Protein AF-H1KX87-F1 (afdb_monomer)

Structure (mmCIF, N/CA/C/O backbone):
data_AF-H1KX87-F1
#
_entry.id   AF-H1KX87-F1
#
loop_
_atom_site.group_PDB
_atom_site.id
_atom_site.type_symbol
_atom_site.label_atom_id
_atom_site.label_alt_id
_atom_site.label_comp_id
_atom_site.label_asym_id
_atom_site.label_entity_id
_atom_site.label_seq_id
_atom_site.pdbx_PDB_ins_code
_atom_site.Cartn_x
_atom_site.Cartn_y
_atom_site.Cartn_z
_atom_site.occupancy
_atom_site.B_iso_or_equiv
_atom_site.auth_seq_id
_atom_site.auth_comp_id
_atom_site.auth_asym_id
_atom_site.auth_atom_id
_atom_site.pdbx_PDB_model_num
ATOM 1 N N . MET A 1 1 ? -16.441 4.000 39.641 1.00 62.81 1 MET A N 1
ATOM 2 C CA . MET A 1 1 ? -17.811 3.453 39.520 1.00 62.81 1 MET A CA 1
ATOM 3 C C . MET A 1 1 ? -18.465 3.199 40.871 1.00 62.81 1 MET A C 1
ATOM 5 O O . MET A 1 1 ? -19.499 3.803 41.104 1.00 62.81 1 MET A O 1
ATOM 9 N N . ALA A 1 2 ? -17.875 2.408 41.778 1.00 72.75 2 ALA A N 1
ATOM 10 C CA . ALA A 1 2 ? -18.502 2.035 43.061 1.00 72.75 2 ALA A CA 1
ATOM 11 C C . ALA A 1 2 ? -19.057 3.218 43.890 1.00 72.75 2 ALA A C 1
ATOM 13 O O . ALA A 1 2 ? -20.154 3.133 44.425 1.00 72.75 2 ALA A O 1
ATOM 14 N N . ILE A 1 3 ? -18.354 4.357 43.917 1.00 86.50 3 ILE A N 1
ATOM 15 C CA . ILE A 1 3 ? -18.796 5.570 44.633 1.00 86.50 3 ILE A CA 1
ATOM 16 C C . ILE A 1 3 ? -20.069 6.184 44.017 1.00 86.50 3 ILE A C 1
ATOM 18 O O . ILE A 1 3 ? -20.899 6.731 44.736 1.00 86.50 3 ILE A O 1
ATOM 22 N N . ALA A 1 4 ? -20.235 6.115 42.693 1.00 87.56 4 ALA A N 1
ATOM 23 C CA . ALA A 1 4 ? -21.409 6.660 42.008 1.00 87.56 4 ALA A CA 1
ATOM 24 C C . ALA A 1 4 ? -22.639 5.764 42.210 1.00 87.56 4 ALA A C 1
ATOM 26 O O . ALA A 1 4 ? -23.716 6.272 42.502 1.00 87.56 4 ALA A O 1
ATOM 27 N N . TYR A 1 5 ? -22.450 4.445 42.130 1.00 89.88 5 TYR A N 1
ATOM 28 C CA . TYR A 1 5 ? -23.489 3.455 42.417 1.00 89.88 5 TYR A CA 1
ATOM 29 C C . TYR A 1 5 ? -23.966 3.526 43.877 1.00 89.88 5 TYR A C 1
ATOM 31 O O . TYR A 1 5 ? -25.167 3.579 44.124 1.00 89.88 5 TYR A O 1
ATOM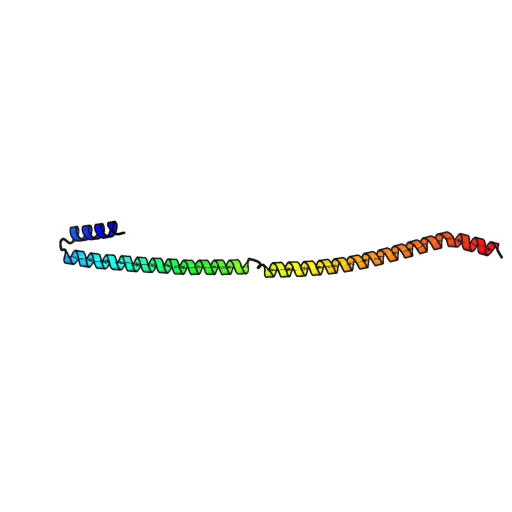 39 N N . ALA A 1 6 ? -23.048 3.659 44.841 1.00 91.69 6 ALA A N 1
ATOM 40 C CA . ALA A 1 6 ? -23.407 3.850 46.249 1.00 91.69 6 ALA A CA 1
ATOM 41 C C . ALA A 1 6 ? -24.226 5.136 46.474 1.00 91.69 6 ALA A C 1
ATOM 43 O O . ALA A 1 6 ? -25.282 5.098 47.101 1.00 91.69 6 ALA A O 1
ATOM 44 N N . LYS A 1 7 ? -23.800 6.265 45.887 1.00 94.06 7 LYS A N 1
ATOM 45 C CA . LYS A 1 7 ? -24.555 7.531 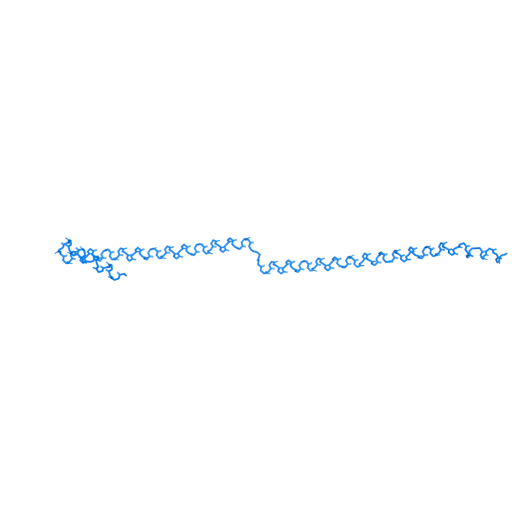45.949 1.00 94.06 7 LYS A CA 1
ATOM 46 C C . LYS A 1 7 ? -25.933 7.436 45.292 1.00 94.06 7 LYS A C 1
ATOM 48 O O . LYS A 1 7 ? -26.871 8.077 45.759 1.00 94.06 7 LYS A O 1
ATOM 53 N N . LEU A 1 8 ? -26.053 6.677 44.203 1.00 92.44 8 LEU A N 1
ATOM 54 C CA . LEU A 1 8 ? -27.324 6.440 43.523 1.00 92.44 8 LEU A CA 1
ATOM 55 C C . LEU A 1 8 ? -28.291 5.678 44.438 1.00 92.44 8 LEU A C 1
ATOM 57 O O . LEU A 1 8 ? -29.418 6.130 44.620 1.00 92.44 8 LEU A O 1
ATOM 61 N N . TYR A 1 9 ? -27.833 4.587 45.057 1.00 92.88 9 TYR A N 1
ATOM 62 C CA . TYR A 1 9 ? -28.634 3.826 46.017 1.00 92.88 9 TYR A CA 1
ATOM 63 C C . TYR A 1 9 ? -29.082 4.692 47.203 1.00 92.88 9 TYR A C 1
ATOM 65 O O . TYR A 1 9 ? -30.272 4.756 47.505 1.00 92.88 9 TYR A O 1
ATOM 73 N N . GLU A 1 10 ? -28.161 5.444 47.817 1.00 93.62 10 GLU A N 1
ATOM 74 C CA . GLU A 1 10 ? -28.476 6.356 48.927 1.00 93.62 10 GLU A CA 1
ATOM 75 C C . GLU A 1 10 ? -29.537 7.404 48.549 1.00 93.62 10 GLU A C 1
ATOM 77 O O . GLU A 1 10 ? -30.435 7.712 49.339 1.00 93.62 10 GLU A O 1
ATOM 82 N N . LEU A 1 11 ? -29.457 7.961 47.335 1.00 95.25 11 LEU A N 1
ATOM 83 C CA . LEU A 1 11 ? -30.430 8.929 46.831 1.00 95.25 11 LEU A CA 1
ATOM 84 C C . LEU A 1 11 ? -31.811 8.307 46.609 1.00 95.25 11 LEU A C 1
ATOM 86 O O . LEU A 1 11 ? -32.812 8.939 46.959 1.00 95.25 11 LEU A O 1
ATOM 90 N N . ILE A 1 12 ? -31.866 7.096 46.049 1.00 94.00 12 ILE A N 1
ATOM 91 C CA . ILE A 1 12 ? -33.115 6.354 45.844 1.00 94.00 12 ILE A CA 1
ATOM 92 C C . ILE A 1 12 ? -33.752 6.054 47.205 1.00 94.00 12 ILE A C 1
ATOM 94 O O . ILE A 1 12 ? -34.895 6.447 47.438 1.00 94.00 12 ILE A O 1
ATOM 98 N N . LEU A 1 13 ? -32.992 5.477 48.140 1.00 94.44 13 LEU A N 1
ATOM 99 C CA . LEU A 1 13 ? -33.467 5.136 49.482 1.00 94.44 13 LEU A CA 1
ATOM 100 C C . LEU A 1 13 ? -34.009 6.362 50.229 1.00 94.44 13 LEU A C 1
ATOM 102 O O . LEU A 1 13 ? -35.089 6.318 50.819 1.00 94.44 13 LEU A O 1
ATOM 106 N N . LYS A 1 14 ? -33.319 7.507 50.140 1.00 95.75 14 LYS A N 1
ATOM 107 C CA . LYS A 1 14 ? -33.765 8.769 50.755 1.00 95.75 14 LYS A CA 1
ATOM 108 C C . LYS A 1 14 ? -35.100 9.281 50.195 1.00 95.75 14 LYS A C 1
ATOM 110 O O . LYS A 1 14 ? -35.817 10.002 50.896 1.00 95.75 14 LYS A O 1
ATOM 115 N N . LYS A 1 15 ? -35.417 8.982 48.932 1.00 93.62 15 LYS A N 1
ATOM 116 C CA . LYS A 1 15 ? -36.633 9.452 48.249 1.00 93.62 15 LYS A CA 1
ATOM 117 C C . LYS A 1 15 ? -37.807 8.496 48.414 1.00 93.62 15 LYS A C 1
ATOM 119 O O . LYS A 1 15 ? -38.898 8.966 48.721 1.00 93.62 15 LYS A O 1
ATOM 124 N N . VAL A 1 16 ? -37.560 7.203 48.233 1.00 93.56 16 VAL A N 1
ATOM 125 C CA . VAL A 1 16 ? -38.568 6.137 48.289 1.00 93.56 16 VAL A CA 1
ATOM 126 C C . VAL A 1 16 ? -38.947 5.826 49.738 1.00 93.56 16 VAL A C 1
ATOM 128 O O . VAL A 1 16 ? -40.115 5.609 50.029 1.00 93.56 16 VAL A O 1
ATOM 131 N N . LYS A 1 17 ? -37.987 5.917 50.674 1.00 91.69 17 LYS A N 1
ATOM 132 C CA . LYS A 1 17 ? -38.157 5.646 52.118 1.00 91.69 17 LYS A CA 1
ATOM 133 C C . LYS A 1 17 ? -38.628 4.223 52.460 1.00 91.69 17 LYS A C 1
ATOM 135 O O . LYS A 1 17 ? -38.854 3.945 53.634 1.00 91.69 17 LYS A O 1
ATOM 140 N N . ASP A 1 18 ? -38.726 3.349 51.465 1.00 94.12 18 ASP A N 1
ATOM 141 C CA . ASP A 1 18 ? -38.883 1.905 51.586 1.00 94.12 18 ASP A CA 1
ATOM 142 C C . ASP A 1 18 ? -37.623 1.233 51.030 1.00 94.12 18 ASP A C 1
ATOM 144 O O . ASP A 1 18 ? -37.148 1.571 49.945 1.00 94.12 18 ASP A O 1
ATOM 148 N N . GLU A 1 19 ? -37.045 0.323 51.809 1.00 92.44 19 GLU A N 1
ATOM 149 C CA . GLU A 1 19 ? -35.764 -0.306 51.488 1.00 92.44 19 GLU A CA 1
ATOM 150 C C . GLU A 1 19 ? -35.886 -1.338 50.359 1.00 92.44 19 GLU A C 1
ATOM 152 O O . GLU A 1 19 ? -35.011 -1.403 49.497 1.00 92.44 19 GLU A O 1
ATOM 157 N N . LYS A 1 20 ? -36.997 -2.087 50.301 1.00 93.69 20 LYS A N 1
ATOM 158 C CA . LYS A 1 20 ? -37.224 -3.082 49.243 1.00 93.69 20 LYS A CA 1
ATOM 159 C C . LYS A 1 20 ? -37.438 -2.407 47.899 1.00 93.69 20 LYS A C 1
ATOM 161 O O . LYS A 1 20 ? -36.804 -2.781 46.917 1.00 93.69 20 LYS A O 1
ATOM 166 N N . GLU A 1 21 ? -38.308 -1.405 47.868 1.00 92.69 21 GLU A N 1
ATOM 167 C CA . GLU A 1 21 ? -38.647 -0.682 46.645 1.00 92.69 21 GLU A CA 1
ATOM 168 C C . GLU A 1 21 ? -37.437 0.130 46.135 1.00 92.69 21 GLU A C 1
ATOM 170 O O . GLU A 1 21 ? -37.195 0.220 44.930 1.00 92.69 21 GLU A O 1
ATOM 175 N N . ALA A 1 22 ? -36.593 0.639 47.044 1.00 93.62 22 ALA A N 1
ATOM 176 C CA . ALA A 1 22 ? -35.324 1.272 46.688 1.00 93.62 22 ALA A CA 1
ATOM 177 C C . ALA A 1 22 ? -34.301 0.295 46.087 1.00 93.62 22 ALA A C 1
ATOM 179 O O . ALA A 1 22 ? -33.628 0.643 45.114 1.00 93.62 22 ALA A O 1
ATOM 180 N N . GLU A 1 23 ? -34.174 -0.913 46.641 1.00 93.81 23 GLU A N 1
ATOM 181 C CA . GLU A 1 23 ? -33.267 -1.934 46.112 1.00 93.81 23 GLU A CA 1
ATOM 182 C C . GLU A 1 23 ? -33.706 -2.426 44.727 1.00 93.81 23 GLU A C 1
ATOM 184 O O . GLU A 1 23 ? -32.872 -2.610 43.839 1.00 93.81 23 GLU A O 1
ATOM 189 N N . GLU A 1 24 ? -35.012 -2.586 44.517 1.00 95.00 24 GLU A N 1
ATOM 190 C CA . GLU A 1 24 ? -35.577 -3.012 43.237 1.00 95.00 24 GLU A CA 1
ATOM 191 C C . GLU A 1 24 ? -35.331 -1.962 42.142 1.00 95.00 24 GLU A C 1
ATOM 193 O O . GLU A 1 24 ? -34.791 -2.277 41.079 1.00 95.00 24 GLU A O 1
ATOM 198 N N . LEU A 1 25 ? -35.605 -0.685 42.438 1.00 93.38 25 LEU A N 1
ATOM 199 C CA . LEU A 1 25 ? -35.301 0.429 41.535 1.00 93.38 25 LEU A CA 1
ATOM 200 C C . LEU A 1 25 ? -33.803 0.556 41.251 1.00 93.38 25 LEU A C 1
ATOM 202 O O . LEU A 1 25 ? -33.406 0.793 40.109 1.00 93.38 25 LEU A O 1
ATOM 206 N N . TYR A 1 26 ? -32.961 0.389 42.270 1.00 94.69 26 TYR A N 1
ATOM 207 C CA . TYR A 1 26 ? -31.515 0.429 42.097 1.00 94.69 26 TYR A CA 1
ATOM 208 C C . TYR A 1 26 ? -31.023 -0.687 41.169 1.00 94.69 26 TYR A C 1
ATOM 210 O O . TYR A 1 26 ? -30.244 -0.399 40.262 1.00 94.69 26 TYR A O 1
ATOM 218 N N . LYS A 1 27 ? -31.512 -1.924 41.335 1.00 94.94 27 LYS A N 1
ATOM 219 C CA . LYS A 1 27 ? -31.158 -3.053 40.460 1.00 94.94 27 LYS A CA 1
ATOM 220 C C . LYS A 1 27 ? -31.554 -2.800 39.012 1.00 94.94 27 LYS A C 1
ATOM 222 O O . LYS A 1 27 ? -30.727 -2.999 38.130 1.00 94.94 27 LYS A O 1
ATOM 227 N N . ILE A 1 28 ? -32.763 -2.287 38.773 1.00 95.38 28 ILE A N 1
ATOM 228 C CA . ILE A 1 28 ? -33.225 -1.936 37.420 1.00 95.38 28 ILE A CA 1
ATOM 229 C C . ILE A 1 28 ? -32.280 -0.913 36.777 1.00 95.38 28 ILE A C 1
ATOM 231 O O . ILE A 1 28 ? -31.878 -1.062 35.623 1.00 95.38 28 ILE A O 1
ATOM 235 N N . VAL A 1 29 ? -31.898 0.132 37.518 1.00 94.06 29 VAL A N 1
ATOM 236 C CA . VAL A 1 29 ? -30.988 1.159 36.996 1.00 94.06 29 VAL A CA 1
ATOM 237 C C . VAL A 1 29 ? -29.577 0.603 36.792 1.00 94.06 29 VAL A C 1
ATOM 239 O O . VAL A 1 29 ? -28.936 0.924 35.793 1.00 94.06 29 VAL A O 1
ATOM 242 N N . GLU A 1 30 ? -29.083 -0.239 37.699 1.00 92.81 30 GLU A N 1
ATOM 243 C CA . GLU A 1 30 ? -27.778 -0.885 37.570 1.00 92.81 30 GLU A CA 1
ATOM 244 C C . GLU A 1 30 ? -27.713 -1.791 36.333 1.00 92.81 30 GLU A C 1
ATOM 246 O O . GLU A 1 30 ? -26.753 -1.705 35.562 1.00 92.81 30 GLU A O 1
ATOM 251 N N . GLU A 1 31 ? -28.734 -2.619 36.110 1.00 94.19 31 GLU A N 1
ATOM 252 C CA . GLU A 1 31 ? -28.855 -3.459 34.916 1.00 94.19 31 GLU A CA 1
ATOM 253 C C . GLU A 1 31 ? -28.914 -2.607 33.647 1.00 94.19 31 GLU A C 1
ATOM 255 O O . GLU A 1 31 ? -28.139 -2.842 32.719 1.00 94.19 31 GLU A O 1
ATOM 260 N N . PHE A 1 32 ? -29.725 -1.545 33.635 1.00 94.56 32 PHE A N 1
ATOM 261 C CA . PHE A 1 32 ? -29.800 -0.621 32.504 1.00 94.56 32 PHE A CA 1
ATOM 262 C C . PHE A 1 32 ? -28.447 0.034 32.183 1.00 94.56 32 PHE A C 1
ATOM 264 O O . PHE A 1 32 ? -28.088 0.186 31.011 1.00 94.56 32 PHE A O 1
ATOM 271 N N . ILE A 1 33 ? -27.671 0.433 33.197 1.00 93.81 33 ILE A N 1
ATOM 272 C CA . ILE A 1 33 ? -26.338 1.011 32.981 1.00 93.81 33 ILE A CA 1
ATOM 273 C C . ILE A 1 33 ? -25.387 -0.049 32.415 1.00 93.81 33 ILE A C 1
ATOM 275 O O . ILE A 1 33 ? -24.701 0.233 31.432 1.00 93.81 33 ILE A O 1
ATOM 279 N N . LYS A 1 34 ? -25.377 -1.265 32.977 1.00 91.94 34 LYS A N 1
ATOM 280 C CA . LYS A 1 34 ? -24.536 -2.377 32.501 1.00 91.94 34 LYS A CA 1
ATOM 281 C C . LYS A 1 34 ? -24.842 -2.747 31.050 1.00 91.94 34 LYS A C 1
ATOM 283 O O . LYS A 1 34 ? -23.919 -2.883 30.248 1.00 91.94 34 LYS A O 1
ATOM 288 N N . GLU A 1 35 ? -26.118 -2.864 30.688 1.00 94.62 35 GLU A N 1
ATOM 289 C CA . GLU A 1 35 ? -26.532 -3.143 29.309 1.00 94.62 35 GLU A CA 1
ATOM 290 C C . GLU A 1 35 ? -26.092 -2.037 28.342 1.00 94.62 35 GLU A C 1
ATOM 292 O O . GLU A 1 35 ? -25.610 -2.314 27.239 1.00 94.62 35 GLU A O 1
ATOM 297 N N . ASN A 1 36 ? -26.218 -0.768 28.744 1.00 94.00 36 ASN A N 1
ATOM 298 C CA . ASN A 1 36 ? -25.765 0.347 27.916 1.00 94.00 36 ASN A CA 1
ATOM 299 C C . ASN A 1 36 ? -24.243 0.388 27.776 1.00 94.00 36 ASN A C 1
ATOM 301 O O . ASN A 1 36 ? -23.756 0.633 26.674 1.00 94.00 36 ASN A O 1
ATOM 305 N N . GLU A 1 37 ? 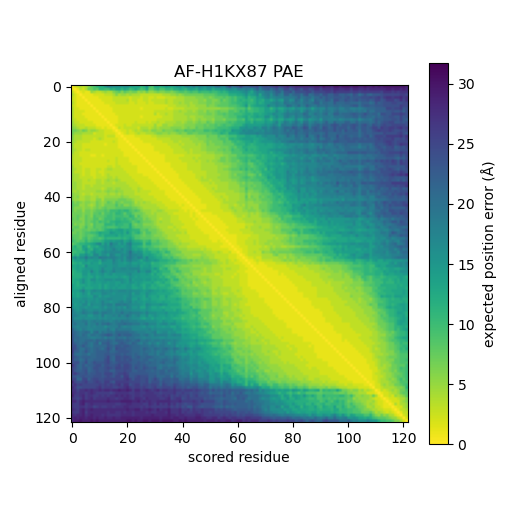-23.494 0.120 28.843 1.00 93.12 37 GLU A N 1
ATOM 306 C CA . GLU A 1 37 ? -22.032 0.055 28.805 1.00 93.12 37 GLU A CA 1
ATOM 307 C C . GLU A 1 37 ? -21.561 -1.028 27.824 1.00 93.12 37 GLU A C 1
ATOM 309 O O . GLU A 1 37 ? -20.753 -0.747 26.937 1.00 93.12 37 GLU A O 1
ATOM 314 N N . GLN A 1 38 ? -22.168 -2.218 27.876 1.00 93.69 38 GLN A N 1
ATOM 315 C CA . GLN A 1 38 ? -21.901 -3.298 26.921 1.00 93.69 38 GLN A CA 1
ATOM 316 C C . GLN A 1 38 ? -22.249 -2.904 25.480 1.00 93.69 38 GLN A C 1
ATOM 318 O O . GLN A 1 38 ? -21.457 -3.129 24.562 1.00 93.69 38 GLN A O 1
ATOM 323 N N . ARG A 1 39 ? -23.415 -2.282 25.256 1.00 93.94 39 ARG A N 1
ATOM 324 C CA . ARG A 1 39 ? -23.820 -1.797 23.924 1.00 93.94 39 ARG A CA 1
ATOM 325 C C . ARG A 1 39 ? -22.846 -0.763 23.372 1.00 93.94 39 ARG A C 1
ATOM 327 O O . ARG A 1 39 ? -22.529 -0.802 22.183 1.00 93.94 39 ARG A O 1
ATOM 334 N N . ILE A 1 40 ? -22.402 0.169 24.210 1.00 94.19 40 ILE A N 1
ATOM 335 C CA . ILE A 1 40 ? -21.448 1.214 23.837 1.00 94.19 40 ILE A CA 1
ATOM 336 C C . ILE A 1 40 ? -20.102 0.578 23.490 1.00 94.19 40 ILE A C 1
ATOM 338 O O . ILE A 1 40 ? -19.565 0.847 22.417 1.00 94.19 40 ILE A O 1
ATOM 342 N N . GLU A 1 41 ? -19.587 -0.316 24.334 1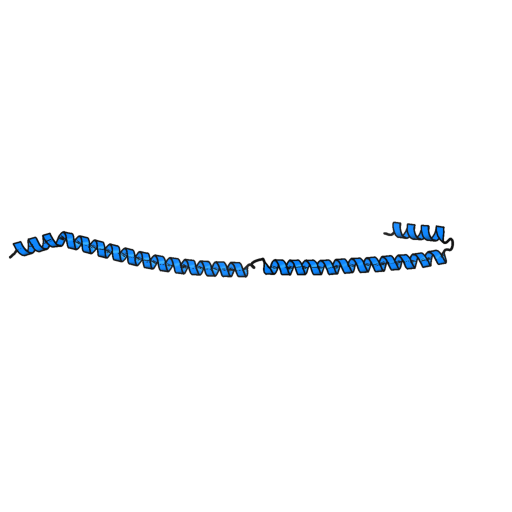.00 94.81 41 GLU A N 1
ATOM 343 C CA . GLU A 1 41 ? -18.317 -0.997 24.083 1.00 94.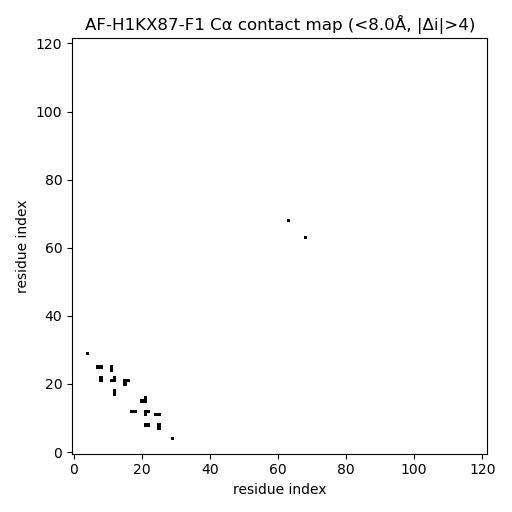81 41 GLU A CA 1
ATOM 344 C C . GLU A 1 41 ? -18.360 -1.816 22.784 1.00 94.81 41 GLU A C 1
ATOM 346 O O . GLU A 1 41 ? -17.421 -1.775 21.984 1.00 94.81 41 GLU A O 1
ATOM 351 N N . GLN A 1 42 ? -19.472 -2.508 22.524 1.00 94.19 42 GLN A N 1
ATOM 352 C CA . GLN A 1 42 ? -19.652 -3.267 21.291 1.00 94.19 42 GLN A CA 1
ATOM 353 C C . GLN A 1 42 ? -19.701 -2.358 20.056 1.00 94.19 42 GLN A C 1
ATOM 355 O O . GLN A 1 42 ? -19.074 -2.677 19.044 1.00 94.19 42 GLN A O 1
ATOM 360 N N . LYS A 1 43 ? -20.391 -1.211 20.130 1.00 93.75 43 LYS A N 1
ATOM 361 C CA . LYS A 1 43 ? -20.388 -0.209 19.051 1.00 93.75 43 LYS A CA 1
ATOM 362 C C . LYS A 1 43 ? -18.984 0.311 18.771 1.00 93.75 43 LYS A C 1
ATOM 364 O O . LYS A 1 43 ? -18.558 0.269 17.623 1.00 93.75 43 LYS A O 1
ATOM 369 N N . PHE A 1 44 ? -18.239 0.695 19.807 1.00 94.06 44 PHE A N 1
ATOM 370 C CA . PHE A 1 44 ? -16.857 1.152 19.655 1.00 94.06 44 PHE A CA 1
ATOM 371 C C . PHE A 1 44 ? -15.950 0.085 19.033 1.00 94.06 44 PHE A C 1
ATOM 373 O O . PHE A 1 44 ? -15.129 0.397 18.171 1.00 94.06 44 PHE A O 1
ATOM 380 N N . LYS A 1 45 ? -16.094 -1.186 19.433 1.00 94.31 45 LYS A N 1
ATOM 381 C CA . LYS A 1 45 ? -15.353 -2.299 18.817 1.00 94.31 45 LYS A CA 1
ATOM 382 C C . LYS A 1 45 ? -15.693 -2.442 17.335 1.00 94.31 45 LYS A C 1
ATOM 384 O O . LYS A 1 45 ? -14.779 -2.572 16.523 1.00 94.31 45 LYS A O 1
ATOM 389 N N . ASN A 1 46 ? -16.976 -2.384 16.986 1.00 92.06 46 ASN A N 1
ATOM 390 C CA . ASN A 1 46 ? -17.433 -2.509 15.604 1.00 92.06 46 ASN A CA 1
ATOM 391 C C . ASN A 1 46 ? -16.945 -1.336 14.740 1.00 92.06 46 ASN A C 1
ATOM 393 O O . ASN A 1 46 ? -16.346 -1.566 13.694 1.00 92.06 46 ASN A O 1
ATOM 397 N N . GLU A 1 47 ? -17.122 -0.095 15.195 1.00 94.00 47 GLU A N 1
ATOM 398 C CA . GLU A 1 47 ? -16.664 1.109 14.488 1.00 94.00 47 GLU A CA 1
ATOM 399 C C . GLU A 1 47 ? -15.148 1.103 14.284 1.00 94.00 47 GLU A C 1
ATOM 401 O O . GLU A 1 47 ? -14.668 1.374 13.187 1.00 94.00 47 GLU A O 1
ATOM 406 N N . LYS A 1 48 ? -14.375 0.691 15.296 1.00 94.88 48 LYS A N 1
ATOM 407 C CA . LYS A 1 48 ? -12.921 0.543 15.165 1.00 94.88 48 LYS A CA 1
ATOM 408 C C . LYS A 1 48 ? -12.532 -0.447 14.065 1.00 94.88 48 LYS A C 1
ATOM 410 O O . LYS A 1 48 ? -11.546 -0.222 13.366 1.00 94.88 48 LYS A O 1
ATOM 415 N N . VAL A 1 49 ? -13.260 -1.556 13.934 1.00 95.31 49 VAL A N 1
ATOM 416 C CA . VAL A 1 49 ? -13.018 -2.547 12.874 1.00 95.31 49 VAL A CA 1
ATOM 417 C C . VAL A 1 49 ? -13.382 -1.976 11.506 1.00 95.31 49 VAL A C 1
ATOM 419 O O . VAL A 1 49 ? -12.602 -2.151 10.574 1.00 95.31 49 VAL A O 1
ATOM 422 N N . ILE A 1 50 ? -14.510 -1.268 11.402 1.00 94.75 50 ILE A N 1
ATOM 423 C CA . ILE A 1 50 ? -14.956 -0.612 10.165 1.00 94.75 50 ILE A CA 1
ATOM 424 C C . ILE A 1 50 ? -13.903 0.396 9.698 1.00 94.75 50 ILE A C 1
ATOM 426 O O . ILE A 1 50 ? -13.340 0.210 8.625 1.00 94.75 50 ILE A O 1
ATOM 430 N N . ILE A 1 51 ? -13.529 1.354 10.551 1.00 94.94 51 ILE A N 1
ATOM 431 C CA . ILE A 1 51 ? -12.528 2.387 10.236 1.00 94.94 51 ILE A CA 1
ATOM 432 C C . ILE A 1 51 ? -11.193 1.752 9.836 1.00 94.94 51 ILE A C 1
ATOM 434 O O . ILE A 1 51 ? -10.549 2.174 8.881 1.00 94.94 51 ILE A O 1
ATOM 438 N N . LYS A 1 52 ? -10.755 0.707 10.550 1.00 95.94 52 LYS A N 1
ATOM 439 C CA . LYS A 1 52 ? -9.506 0.011 10.219 1.00 95.94 52 LY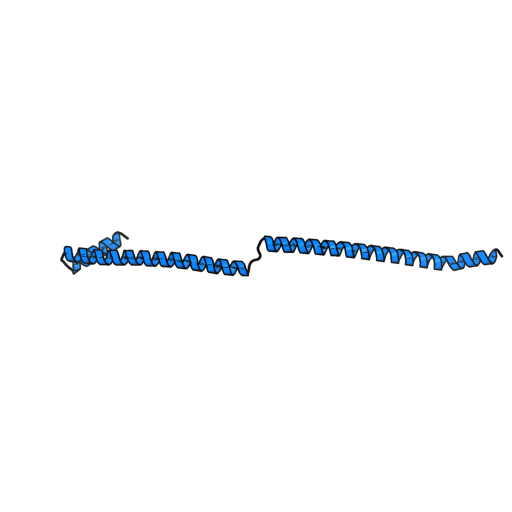S A CA 1
ATOM 440 C C . LYS A 1 52 ? -9.563 -0.640 8.836 1.00 95.94 52 LYS A C 1
ATOM 442 O O . LYS A 1 52 ? -8.539 -0.678 8.158 1.00 95.94 52 LYS A O 1
ATOM 447 N N . ASN A 1 53 ? -10.706 -1.199 8.455 1.00 94.62 53 ASN A N 1
ATOM 448 C CA . ASN A 1 53 ? -10.874 -1.833 7.154 1.00 94.62 53 ASN A CA 1
ATOM 449 C C . ASN A 1 53 ? -10.974 -0.790 6.039 1.00 94.62 53 ASN A C 1
ATOM 451 O O . ASN A 1 53 ? -10.249 -0.926 5.063 1.00 94.62 53 ASN A O 1
ATOM 455 N N . GLU A 1 54 ? -11.759 0.272 6.228 1.00 93.56 54 GLU A N 1
ATOM 456 C CA . GLU A 1 54 ? -11.859 1.394 5.283 1.00 93.56 54 GLU A CA 1
ATOM 457 C C . GLU A 1 54 ? -10.481 2.009 5.011 1.00 93.56 54 GLU A C 1
ATOM 459 O O . GLU A 1 54 ? -10.037 2.034 3.867 1.00 93.56 54 GLU A O 1
ATOM 464 N N . LEU A 1 55 ? -9.731 2.361 6.063 1.00 95.69 55 LEU A N 1
ATOM 465 C CA . LEU A 1 55 ? -8.366 2.880 5.920 1.00 95.69 55 LEU A CA 1
ATOM 466 C C . LEU A 1 55 ? -7.429 1.882 5.235 1.00 95.69 55 LEU A C 1
ATOM 468 O O . LEU A 1 55 ? -6.554 2.265 4.466 1.00 95.69 55 LEU A O 1
ATOM 472 N N . LYS A 1 56 ? -7.563 0.586 5.525 1.00 94.62 56 LYS A N 1
ATOM 473 C CA . LYS A 1 56 ? -6.729 -0.439 4.889 1.00 94.62 56 LYS A CA 1
ATOM 474 C C . LYS A 1 56 ? -7.034 -0.557 3.396 1.00 94.62 56 LYS A C 1
ATOM 476 O O . LYS A 1 56 ? -6.106 -0.802 2.627 1.00 94.62 56 LYS A O 1
ATOM 481 N N . ASP A 1 57 ? -8.295 -0.434 3.009 1.00 93.62 57 ASP A N 1
ATOM 482 C CA . ASP A 1 57 ? -8.722 -0.539 1.619 1.00 93.62 57 ASP A CA 1
ATOM 483 C C . ASP A 1 57 ? -8.348 0.723 0.826 1.00 93.62 57 ASP A C 1
ATOM 485 O O . ASP A 1 57 ? -7.801 0.586 -0.267 1.00 93.62 57 ASP A O 1
ATOM 489 N N . GLU A 1 58 ? -8.499 1.919 1.406 1.00 92.69 58 GLU A N 1
ATOM 490 C CA . GLU A 1 58 ? -7.986 3.179 0.837 1.00 92.69 58 GLU A CA 1
ATOM 491 C C . GLU A 1 58 ? -6.460 3.144 0.655 1.00 92.69 58 GLU A C 1
ATOM 493 O O . GLU A 1 58 ? -5.935 3.423 -0.419 1.00 92.69 58 GLU A O 1
ATOM 498 N N . LEU A 1 59 ? -5.710 2.708 1.671 1.00 94.00 59 LEU A N 1
ATOM 499 C CA . LEU A 1 59 ? -4.250 2.621 1.559 1.00 94.00 59 LEU A CA 1
ATOM 500 C C . LEU A 1 59 ? -3.799 1.581 0.526 1.00 94.00 59 LEU A C 1
ATOM 502 O O . LEU A 1 59 ? -2.741 1.736 -0.078 1.00 94.00 59 LEU A O 1
ATOM 506 N N . ARG A 1 60 ? -4.571 0.510 0.319 1.00 92.00 60 ARG A N 1
ATOM 507 C CA . ARG A 1 60 ? -4.261 -0.516 -0.688 1.00 92.00 60 ARG A CA 1
ATOM 508 C C . ARG A 1 60 ? -4.448 -0.028 -2.118 1.00 92.00 60 ARG A C 1
ATOM 510 O O . ARG A 1 60 ? -3.780 -0.566 -2.994 1.00 92.00 60 ARG A O 1
ATOM 517 N N . SER A 1 61 ? -5.360 0.909 -2.365 1.00 89.38 61 SER A N 1
ATOM 518 C CA . SER A 1 61 ? -5.580 1.448 -3.709 1.00 89.38 61 SER A CA 1
ATOM 519 C C . SER A 1 61 ? -4.576 2.544 -4.071 1.00 89.38 61 SER A C 1
ATOM 521 O O . SER A 1 61 ? -4.280 2.713 -5.252 1.00 89.38 61 SER A O 1
ATOM 523 N N . GLU A 1 62 ? -4.037 3.261 -3.084 1.00 91.50 62 GLU A N 1
ATOM 524 C CA . GLU A 1 62 ? -3.125 4.387 -3.322 1.00 91.50 62 GLU A CA 1
ATOM 525 C C . GLU A 1 62 ? -1.637 4.036 -3.212 1.00 91.50 62 GLU A C 1
ATOM 527 O O . GLU A 1 62 ? -0.804 4.661 -3.872 1.00 91.50 62 GLU A O 1
ATOM 532 N N . LEU A 1 63 ? -1.270 3.060 -2.377 1.00 92.69 63 LEU A N 1
ATOM 533 C CA . LEU A 1 63 ? 0.134 2.751 -2.117 1.00 92.69 63 LEU A CA 1
ATOM 534 C C . LEU A 1 63 ? 0.659 1.632 -3.012 1.00 92.69 63 LEU A C 1
ATOM 536 O O . LEU A 1 63 ? 0.075 0.556 -3.112 1.00 92.69 63 LEU A O 1
ATOM 540 N N . ALA A 1 64 ? 1.848 1.859 -3.569 1.00 92.75 64 ALA A N 1
ATOM 541 C CA . ALA A 1 64 ? 2.627 0.808 -4.203 1.00 92.75 64 ALA A CA 1
ATOM 542 C C . ALA A 1 64 ? 3.182 -0.159 -3.149 1.00 92.75 64 ALA A C 1
ATOM 544 O O . ALA A 1 64 ? 3.700 0.241 -2.099 1.00 92.75 64 ALA A O 1
ATOM 545 N N . THR A 1 65 ? 3.112 -1.451 -3.447 1.00 94.12 65 THR A N 1
ATOM 546 C CA . THR A 1 65 ? 3.756 -2.483 -2.643 1.00 94.12 65 THR A CA 1
ATOM 547 C C . THR A 1 65 ? 5.252 -2.560 -2.953 1.00 94.12 65 THR A C 1
ATOM 549 O O . THR A 1 65 ? 5.745 -2.043 -3.955 1.00 94.12 65 THR A O 1
ATOM 552 N N . LYS A 1 66 ? 6.008 -3.258 -2.098 1.00 95.31 66 LYS A N 1
ATOM 553 C CA . LYS A 1 66 ? 7.429 -3.538 -2.364 1.00 95.31 66 LYS A CA 1
ATOM 554 C C . LYS A 1 66 ? 7.633 -4.331 -3.658 1.00 95.31 66 LYS A C 1
ATOM 556 O O . LYS A 1 66 ? 8.660 -4.166 -4.303 1.00 95.31 66 LYS A O 1
ATOM 561 N N . GLU A 1 67 ? 6.675 -5.186 -4.009 1.00 94.31 67 GLU A N 1
ATOM 562 C CA . GLU A 1 67 ? 6.714 -5.983 -5.234 1.00 94.31 67 GLU A CA 1
ATOM 563 C C . GLU A 1 67 ? 6.518 -5.098 -6.467 1.00 94.31 67 GLU A C 1
ATOM 565 O O . GLU A 1 67 ? 7.280 -5.224 -7.421 1.00 94.31 67 GLU A O 1
ATOM 570 N N . ASP A 1 68 ? 5.598 -4.129 -6.409 1.00 95.06 68 ASP A N 1
ATOM 571 C CA . ASP A 1 68 ? 5.401 -3.154 -7.491 1.00 95.06 68 ASP A CA 1
ATOM 572 C C . ASP A 1 68 ? 6.677 -2.350 -7.764 1.00 95.06 68 ASP A C 1
ATOM 574 O O . ASP A 1 68 ? 7.069 -2.157 -8.917 1.00 95.06 68 ASP A O 1
ATOM 578 N N . VAL A 1 69 ? 7.359 -1.917 -6.698 1.00 97.19 69 VAL A N 1
ATOM 579 C CA . VAL A 1 69 ? 8.637 -1.199 -6.802 1.00 97.19 69 VAL A CA 1
ATOM 580 C C . VAL A 1 69 ? 9.721 -2.095 -7.398 1.00 97.19 69 VAL A C 1
ATOM 582 O O . VAL A 1 69 ? 10.410 -1.671 -8.321 1.00 97.19 69 VAL A O 1
ATOM 585 N N . LEU A 1 70 ? 9.843 -3.340 -6.931 1.00 97.62 70 LEU A N 1
ATOM 586 C CA . LEU A 1 70 ? 10.836 -4.283 -7.450 1.00 97.62 70 LEU A CA 1
ATOM 587 C C . LEU A 1 70 ? 10.615 -4.572 -8.944 1.00 97.62 70 LEU A C 1
ATOM 589 O O . LEU A 1 70 ? 11.561 -4.542 -9.728 1.00 97.62 70 LEU A O 1
ATOM 593 N N . LEU A 1 71 ? 9.361 -4.780 -9.357 1.00 97.81 71 LEU A N 1
ATOM 594 C CA . LEU A 1 71 ? 8.996 -4.965 -10.763 1.00 97.81 71 LEU A CA 1
ATOM 595 C C . LEU A 1 71 ? 9.338 -3.730 -11.607 1.00 97.81 71 LEU A C 1
ATOM 597 O O . LEU A 1 71 ? 9.806 -3.865 -12.741 1.00 97.81 71 LEU A O 1
ATOM 601 N N . ALA A 1 72 ? 9.115 -2.526 -11.077 1.00 97.69 72 ALA A N 1
ATOM 602 C CA . ALA A 1 72 ? 9.487 -1.286 -11.750 1.00 97.69 72 ALA A CA 1
ATOM 603 C C . ALA A 1 72 ? 11.014 -1.149 -11.895 1.00 97.69 72 ALA A C 1
ATOM 605 O O . ALA A 1 72 ? 11.493 -0.812 -12.979 1.00 97.69 72 ALA A O 1
ATOM 606 N N . GLU A 1 73 ? 11.783 -1.463 -10.850 1.00 97.62 73 GLU A N 1
ATOM 607 C CA . GLU A 1 73 ? 13.251 -1.452 -10.879 1.00 97.62 73 GLU A CA 1
ATOM 608 C C . GLU A 1 73 ? 13.818 -2.461 -11.886 1.00 97.62 73 GLU A C 1
ATOM 610 O O . GLU A 1 73 ? 14.720 -2.126 -12.657 1.00 97.62 73 GLU A O 1
ATOM 615 N N . GLU A 1 74 ? 13.279 -3.683 -11.931 1.00 97.81 74 GLU A N 1
ATOM 616 C CA . GLU A 1 74 ? 13.700 -4.703 -12.895 1.00 97.81 74 GLU A CA 1
ATOM 617 C C . GLU A 1 74 ? 13.436 -4.271 -14.340 1.00 97.81 74 GLU A C 1
ATOM 619 O O . GLU A 1 74 ? 14.318 -4.408 -15.196 1.00 97.81 74 GLU A O 1
ATOM 624 N N . ARG A 1 75 ? 12.257 -3.695 -14.610 1.00 97.75 75 ARG A N 1
ATOM 625 C CA . ARG A 1 75 ? 11.914 -3.150 -15.932 1.00 97.75 75 ARG A CA 1
ATOM 626 C C . ARG A 1 75 ? 12.855 -2.021 -16.329 1.00 97.75 75 ARG A C 1
ATOM 628 O O . ARG A 1 75 ? 13.435 -2.081 -17.411 1.00 97.75 75 ARG A O 1
ATOM 635 N N . LEU A 1 76 ? 13.074 -1.053 -15.439 1.00 98.19 76 LEU A N 1
ATOM 636 C CA . LEU A 1 76 ? 13.996 0.060 -15.677 1.00 98.19 76 LEU A CA 1
ATOM 637 C C . LEU A 1 76 ? 15.414 -0.438 -15.956 1.00 98.19 76 LEU A C 1
ATOM 639 O O . LEU A 1 76 ? 16.055 0.004 -16.906 1.00 98.19 76 LEU A O 1
ATOM 643 N N . ARG A 1 77 ? 15.899 -1.411 -15.182 1.00 97.81 77 ARG A N 1
ATOM 644 C CA . ARG A 1 77 ? 17.225 -2.001 -15.393 1.00 97.81 77 ARG A CA 1
ATOM 645 C C . ARG A 1 77 ? 17.327 -2.717 -16.740 1.00 97.81 77 ARG A C 1
ATOM 647 O O . ARG A 1 77 ? 18.374 -2.653 -17.384 1.00 97.81 77 ARG A O 1
ATOM 654 N N . GLY A 1 78 ? 16.264 -3.397 -17.164 1.00 98.25 78 GLY A N 1
ATOM 655 C CA . GLY A 1 78 ? 16.174 -4.017 -18.485 1.00 98.25 78 GLY A CA 1
ATOM 656 C C . GLY A 1 78 ? 16.219 -2.988 -19.616 1.00 98.25 78 GLY A C 1
ATOM 657 O O . GLY A 1 78 ? 17.004 -3.136 -20.552 1.00 98.25 78 GLY A O 1
ATOM 658 N N . GLU A 1 79 ? 15.433 -1.917 -19.505 1.00 98.19 79 GLU A N 1
ATOM 659 C CA . GLU A 1 79 ? 15.412 -0.822 -20.481 1.00 98.19 79 GLU A CA 1
ATOM 660 C C . GLU A 1 79 ? 16.759 -0.098 -20.572 1.00 98.19 79 GLU A C 1
ATOM 662 O O . GLU A 1 79 ? 17.230 0.176 -21.677 1.00 98.19 79 GLU A O 1
ATOM 667 N N . MET A 1 80 ? 17.421 0.143 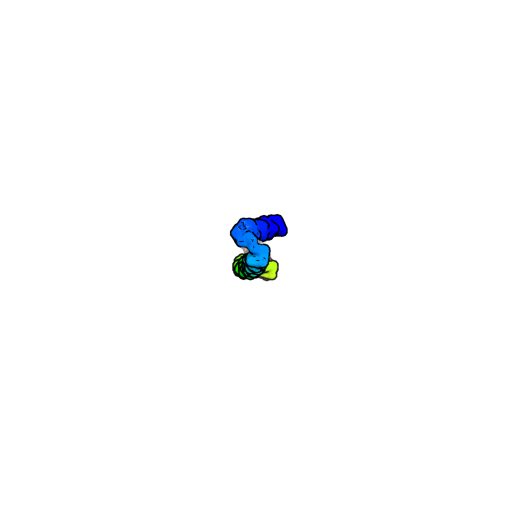-19.435 1.00 98.06 80 MET A N 1
ATOM 668 C CA . MET A 1 80 ? 18.757 0.742 -19.396 1.00 98.06 80 MET A CA 1
ATOM 669 C C . MET A 1 80 ? 19.788 -0.117 -20.128 1.00 98.06 80 MET A C 1
ATOM 671 O O . MET A 1 80 ? 20.498 0.400 -20.985 1.00 98.06 80 MET A O 1
ATOM 675 N N . LYS A 1 81 ? 19.823 -1.431 -19.871 1.00 98.19 81 LYS A N 1
ATOM 676 C CA . LYS A 1 81 ? 20.727 -2.347 -20.588 1.00 98.19 81 LYS A CA 1
ATOM 677 C C . LYS A 1 81 ? 20.463 -2.350 -22.092 1.00 98.19 81 LYS A C 1
ATOM 679 O O . LYS A 1 81 ? 21.388 -2.246 -22.890 1.00 98.19 81 LYS A O 1
ATOM 684 N N . ALA A 1 82 ? 19.193 -2.419 -22.492 1.00 98.00 82 ALA A N 1
ATOM 685 C CA . ALA A 1 82 ? 18.827 -2.380 -23.904 1.00 98.00 82 ALA A CA 1
ATOM 686 C C . ALA A 1 82 ? 19.229 -1.050 -24.569 1.00 98.00 82 ALA A C 1
ATOM 688 O O . ALA A 1 82 ? 19.582 -1.022 -25.751 1.00 98.00 82 ALA A O 1
ATOM 689 N N . LEU A 1 83 ? 19.171 0.061 -23.829 1.00 98.19 83 LEU A N 1
ATOM 690 C CA . LEU A 1 83 ? 19.628 1.364 -24.296 1.00 98.19 83 LEU A CA 1
ATOM 691 C C . LEU A 1 83 ? 21.156 1.420 -24.426 1.00 98.19 83 LEU A C 1
ATOM 693 O O . LEU A 1 83 ? 21.642 1.895 -25.452 1.00 98.19 83 LEU A O 1
ATOM 697 N N . GLU A 1 84 ? 21.896 0.909 -23.440 1.00 98.12 84 GLU A N 1
ATOM 698 C CA . GLU A 1 84 ? 23.361 0.801 -23.467 1.00 98.12 84 GLU A CA 1
ATOM 699 C C . GLU A 1 84 ? 23.832 0.005 -24.691 1.00 98.12 84 GLU A C 1
ATOM 701 O O . GLU A 1 84 ? 24.602 0.526 -25.495 1.00 98.12 84 GLU A O 1
ATOM 706 N N . GLU A 1 85 ? 23.2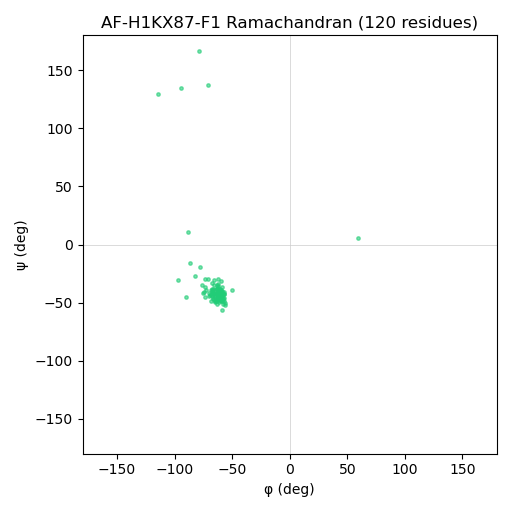71 -1.183 -24.933 1.00 98.00 85 GLU A N 1
ATOM 707 C CA . GLU A 1 85 ? 23.610 -2.005 -26.106 1.00 98.00 85 GLU A CA 1
ATOM 708 C C . GLU A 1 85 ? 23.329 -1.285 -27.437 1.00 98.00 85 GLU A C 1
ATOM 710 O O . GLU A 1 85 ? 24.079 -1.402 -28.412 1.00 98.00 85 GLU A O 1
ATOM 715 N N . ARG A 1 86 ? 22.223 -0.531 -27.517 1.00 97.88 86 ARG A N 1
ATOM 716 C CA . ARG A 1 86 ? 21.892 0.268 -28.709 1.00 97.88 86 ARG A CA 1
ATOM 717 C C . ARG A 1 86 ? 22.880 1.413 -28.907 1.00 97.88 86 ARG A C 1
ATOM 719 O O . ARG A 1 86 ? 23.208 1.726 -30.053 1.00 97.88 86 ARG A O 1
ATOM 726 N N . LEU A 1 87 ? 23.318 2.054 -27.826 1.00 97.81 87 LEU A N 1
ATOM 727 C CA . LEU A 1 87 ? 24.307 3.126 -27.874 1.00 97.81 87 LEU A CA 1
ATOM 728 C C . LEU A 1 87 ? 25.676 2.593 -28.291 1.00 97.81 87 LEU A C 1
ATOM 730 O O . LEU A 1 87 ? 26.281 3.179 -29.185 1.00 97.81 87 LEU A O 1
ATOM 734 N N . GLU A 1 88 ? 26.120 1.464 -27.742 1.00 98.00 88 GLU A N 1
ATOM 735 C CA . GLU A 1 88 ? 27.381 0.823 -28.131 1.00 98.00 88 GLU A CA 1
ATOM 736 C C . GLU A 1 88 ? 27.416 0.507 -29.627 1.00 98.00 88 GLU A C 1
ATOM 738 O O . GLU A 1 88 ? 28.343 0.924 -30.323 1.00 98.00 88 GLU A O 1
ATOM 743 N N . LYS A 1 89 ? 26.354 -0.113 -30.159 1.00 97.75 89 LYS A N 1
ATOM 744 C CA . LYS A 1 89 ? 26.233 -0.389 -31.601 1.00 97.75 89 LYS A CA 1
ATOM 745 C C . LYS A 1 89 ? 26.303 0.885 -32.441 1.00 97.75 89 LYS A C 1
ATOM 747 O O . LYS A 1 89 ? 26.966 0.915 -33.474 1.00 97.75 89 LYS A O 1
ATOM 752 N N . LYS A 1 90 ? 25.629 1.957 -32.015 1.00 97.56 90 LYS A N 1
ATOM 753 C CA . LYS A 1 90 ? 25.681 3.246 -32.723 1.00 97.56 90 LYS A CA 1
ATOM 754 C C . LYS A 1 90 ? 27.080 3.860 -32.684 1.00 97.56 90 LYS A C 1
ATOM 756 O O . LYS A 1 90 ? 27.534 4.367 -33.705 1.00 97.56 90 LYS A O 1
ATOM 761 N N . ILE A 1 91 ? 27.764 3.800 -31.544 1.00 98.00 91 ILE A N 1
ATOM 762 C CA . ILE A 1 91 ? 29.138 4.295 -31.395 1.00 98.00 91 ILE A CA 1
ATOM 763 C C . ILE A 1 91 ? 30.090 3.508 -32.299 1.00 98.00 91 ILE A C 1
ATOM 765 O O . ILE A 1 91 ? 30.945 4.108 -32.950 1.00 98.00 91 ILE A O 1
ATOM 769 N N . GLU A 1 92 ? 29.935 2.188 -32.379 1.00 97.50 92 GLU A N 1
ATOM 770 C CA . GLU A 1 92 ? 30.745 1.336 -33.250 1.00 97.50 92 GLU A CA 1
ATOM 771 C C . GLU A 1 92 ? 30.551 1.686 -34.730 1.00 97.50 92 GLU A C 1
ATOM 773 O O . GLU A 1 92 ? 31.531 1.867 -35.456 1.00 97.50 92 GLU A O 1
ATOM 778 N N . LEU A 1 93 ? 29.298 1.866 -35.164 1.00 97.31 93 LEU A N 1
ATOM 779 C CA . LEU A 1 93 ? 28.981 2.303 -36.525 1.00 97.31 93 LEU A CA 1
ATOM 780 C C . LEU A 1 93 ? 29.614 3.662 -36.838 1.00 97.31 93 LEU A C 1
ATOM 782 O O . LEU A 1 93 ? 30.302 3.791 -37.847 1.00 97.31 93 LEU A O 1
ATOM 786 N N . VAL A 1 94 ? 29.466 4.643 -35.944 1.00 97.50 94 VAL A N 1
ATOM 787 C CA . VAL A 1 94 ? 30.080 5.969 -36.112 1.00 97.50 94 VAL A CA 1
ATOM 788 C C . VAL A 1 94 ? 31.601 5.861 -36.184 1.00 97.50 94 VAL A C 1
ATOM 790 O O . VAL A 1 94 ? 32.217 6.477 -37.050 1.00 97.50 94 VAL A O 1
ATOM 793 N N . ARG A 1 95 ? 32.231 5.055 -35.321 1.00 97.19 95 ARG A N 1
ATOM 794 C CA . ARG A 1 95 ? 33.685 4.841 -35.346 1.00 97.19 95 ARG A CA 1
ATOM 795 C C . ARG A 1 95 ? 34.135 4.256 -36.685 1.00 97.19 95 ARG A C 1
ATOM 797 O O . ARG A 1 95 ? 35.122 4.727 -37.247 1.00 97.19 95 ARG A O 1
ATOM 804 N N . ARG A 1 96 ? 33.418 3.258 -37.204 1.00 97.06 96 ARG A N 1
ATOM 805 C CA . ARG A 1 96 ? 33.698 2.659 -38.515 1.00 97.06 96 ARG A CA 1
ATOM 806 C C . ARG A 1 96 ? 33.566 3.690 -39.631 1.00 97.06 96 ARG A C 1
ATOM 808 O O . ARG A 1 96 ? 34.459 3.788 -40.468 1.00 97.06 96 ARG A O 1
ATOM 815 N N . ASP A 1 97 ? 32.489 4.464 -39.627 1.00 97.06 97 ASP A N 1
ATOM 816 C CA . ASP A 1 97 ? 32.231 5.463 -40.661 1.00 97.06 97 ASP A CA 1
ATOM 817 C C . ASP A 1 97 ? 33.305 6.567 -40.635 1.00 97.06 97 ASP A C 1
ATOM 819 O O . ASP A 1 97 ? 33.813 6.955 -41.685 1.00 97.06 97 ASP A O 1
ATOM 823 N N . VAL A 1 98 ? 33.760 6.987 -39.447 1.00 97.44 98 VAL A N 1
ATOM 824 C CA . VAL A 1 98 ? 34.896 7.914 -39.287 1.00 97.44 98 VAL A CA 1
ATOM 825 C C . VAL A 1 98 ? 36.192 7.336 -39.864 1.00 97.44 98 VAL A C 1
ATOM 827 O O . VAL A 1 98 ? 36.910 8.047 -40.565 1.00 97.44 98 VAL A O 1
ATOM 830 N N . ILE A 1 99 ? 36.494 6.055 -39.618 1.00 96.88 99 ILE A N 1
ATOM 831 C CA . ILE A 1 99 ? 37.681 5.392 -40.188 1.00 96.88 99 ILE A CA 1
ATOM 832 C C . ILE A 1 99 ? 37.600 5.362 -41.717 1.00 96.88 99 ILE A C 1
ATOM 834 O O . ILE A 1 99 ? 38.576 5.690 -42.389 1.00 96.88 99 ILE A O 1
ATOM 838 N N . ILE A 1 100 ? 36.441 5.001 -42.274 1.00 97.06 100 ILE A N 1
ATOM 839 C CA . ILE A 1 100 ? 36.229 4.964 -43.726 1.00 97.06 100 ILE A CA 1
ATOM 840 C C . ILE A 1 100 ? 36.438 6.357 -44.329 1.00 97.06 100 ILE A C 1
ATOM 842 O O . ILE A 1 100 ? 37.175 6.494 -45.304 1.00 97.06 100 ILE A O 1
ATOM 846 N N . ILE A 1 101 ? 35.849 7.395 -43.729 1.00 96.75 101 ILE A N 1
ATOM 847 C CA . ILE A 1 101 ? 36.021 8.782 -44.177 1.00 96.75 101 ILE A CA 1
ATOM 848 C C . ILE A 1 101 ? 37.499 9.187 -44.131 1.00 96.75 101 ILE A C 1
ATOM 850 O O . ILE A 1 101 ? 38.008 9.745 -45.102 1.00 96.75 101 ILE A O 1
ATOM 854 N N . ALA A 1 102 ? 38.213 8.865 -43.049 1.00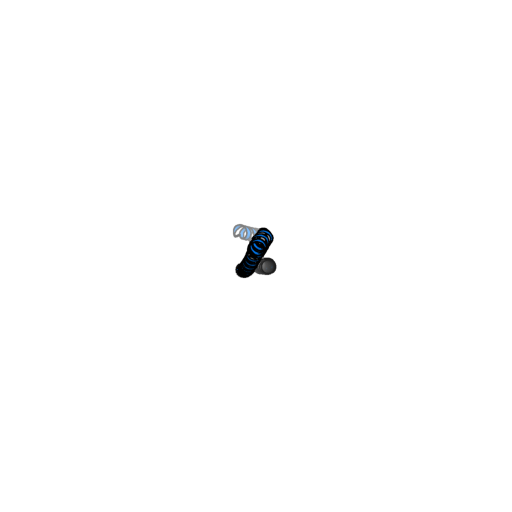 96.19 102 ALA A N 1
ATOM 855 C CA . ALA A 1 102 ? 39.637 9.167 -42.930 1.00 96.19 102 ALA A CA 1
ATOM 856 C C . ALA A 1 102 ? 40.472 8.479 -44.027 1.00 96.19 102 ALA A C 1
ATOM 858 O O . ALA A 1 102 ? 41.330 9.119 -44.634 1.00 96.19 102 ALA A O 1
ATOM 859 N N . LEU A 1 103 ? 40.192 7.208 -44.338 1.00 95.94 103 LEU A N 1
ATOM 860 C CA . LEU A 1 103 ? 40.862 6.481 -45.422 1.00 95.94 103 LEU A CA 1
ATOM 861 C C . LEU A 1 103 ? 40.584 7.100 -46.796 1.00 95.94 103 LEU A C 1
ATOM 863 O O . LEU A 1 103 ? 41.507 7.229 -47.599 1.00 95.94 103 LEU A O 1
ATOM 867 N N . ILE A 1 104 ? 39.342 7.518 -47.061 1.00 95.69 104 ILE A N 1
ATOM 868 C CA . ILE A 1 104 ? 38.971 8.200 -48.310 1.00 95.69 104 ILE A CA 1
ATOM 869 C C . ILE A 1 104 ? 39.756 9.509 -48.459 1.00 95.69 104 ILE A C 1
ATOM 871 O O . ILE A 1 104 ? 40.290 9.773 -49.535 1.00 95.69 104 ILE A O 1
ATOM 875 N N . ILE A 1 105 ? 39.872 10.301 -47.387 1.00 95.19 105 ILE A N 1
ATOM 876 C CA . ILE A 1 105 ? 40.645 11.553 -47.390 1.00 95.19 105 ILE A CA 1
ATOM 877 C C . ILE A 1 105 ? 42.124 11.274 -47.683 1.00 95.19 105 ILE A C 1
ATOM 879 O O . ILE A 1 105 ? 42.704 11.922 -48.552 1.00 95.19 105 ILE A O 1
ATOM 883 N N . ILE A 1 106 ? 42.723 10.289 -47.005 1.00 93.81 106 ILE A N 1
ATOM 884 C CA . ILE A 1 106 ? 44.121 9.891 -47.229 1.00 93.81 106 ILE A CA 1
ATOM 885 C C . ILE A 1 106 ? 44.327 9.490 -48.694 1.00 93.81 106 ILE A C 1
ATOM 887 O O . ILE A 1 106 ? 45.213 10.022 -49.357 1.00 93.81 106 ILE A O 1
ATOM 891 N N . LEU A 1 107 ? 43.488 8.601 -49.233 1.00 91.38 107 LEU A N 1
ATOM 892 C CA . LEU A 1 107 ? 43.584 8.186 -50.633 1.00 91.38 107 LEU A CA 1
ATOM 893 C C . LEU A 1 107 ? 43.469 9.384 -51.578 1.00 91.38 107 LEU A C 1
ATOM 895 O O . LEU A 1 107 ? 44.314 9.534 -52.459 1.00 91.38 107 LEU A O 1
ATOM 899 N N . ALA A 1 108 ? 42.494 10.271 -51.371 1.00 90.56 108 ALA A N 1
ATOM 900 C CA . ALA A 1 108 ? 42.317 11.465 -52.193 1.00 90.56 108 ALA A CA 1
ATOM 901 C C . ALA A 1 108 ? 43.555 12.381 -52.186 1.00 90.56 108 ALA A C 1
ATOM 903 O O . ALA A 1 108 ? 43.899 12.931 -53.231 1.00 90.56 108 ALA A O 1
ATOM 904 N N . MET A 1 109 ? 44.255 12.500 -51.051 1.00 89.12 109 MET A N 1
ATOM 905 C CA . MET A 1 109 ? 45.486 13.294 -50.942 1.00 89.12 109 MET A CA 1
ATOM 906 C C . MET A 1 109 ? 46.667 12.689 -51.712 1.00 89.12 109 MET A C 1
ATOM 908 O O . MET A 1 109 ? 47.366 13.418 -52.407 1.00 89.12 109 MET A O 1
ATOM 912 N N . TYR A 1 110 ? 46.883 11.373 -51.629 1.00 86.69 110 TYR A N 1
ATOM 913 C CA . TYR A 1 110 ? 48.042 10.715 -52.257 1.00 86.69 110 TYR A CA 1
ATOM 914 C C . TYR A 1 110 ? 47.814 10.319 -53.726 1.00 86.69 110 TYR A C 1
ATOM 916 O O . TYR A 1 110 ? 48.768 10.039 -54.455 1.00 86.69 110 TYR A O 1
ATOM 924 N N . THR A 1 111 ? 46.561 10.296 -54.195 1.00 79.06 111 THR A N 1
ATOM 925 C CA . THR A 1 111 ? 46.222 9.887 -55.571 1.00 79.06 111 THR A CA 1
ATOM 926 C C . THR A 1 111 ? 46.940 10.728 -56.649 1.00 79.06 111 THR A C 1
ATOM 928 O O . THR A 1 111 ? 47.527 10.128 -57.553 1.00 79.06 111 THR A O 1
ATOM 931 N N . PRO A 1 112 ? 46.991 12.077 -56.580 1.00 82.12 112 PRO A N 1
ATOM 932 C CA . PRO A 1 112 ? 47.696 12.898 -57.573 1.00 82.12 112 PRO A CA 1
ATOM 933 C C . PRO A 1 112 ? 49.205 12.625 -57.641 1.00 82.12 112 PRO A C 1
ATOM 935 O O . PRO A 1 112 ? 49.787 12.605 -58.723 1.00 82.12 112 PRO A O 1
ATOM 938 N N . GLU A 1 113 ? 49.843 12.377 -56.498 1.00 78.44 113 GLU A N 1
ATOM 939 C CA . GLU A 1 113 ? 51.290 12.150 -56.393 1.00 78.44 113 GLU A CA 1
ATOM 940 C C . GLU A 1 113 ? 51.692 10.776 -56.943 1.00 78.44 113 GLU A C 1
ATOM 942 O O . GLU A 1 113 ? 52.711 10.646 -57.626 1.00 78.44 113 GLU A O 1
ATOM 947 N N . ILE A 1 114 ? 50.870 9.752 -56.690 1.00 76.19 114 ILE A N 1
ATOM 948 C CA . ILE A 1 114 ? 51.053 8.403 -57.241 1.00 76.19 114 ILE A CA 1
ATOM 949 C C . ILE A 1 114 ? 50.861 8.420 -58.762 1.00 76.19 114 ILE A C 1
ATOM 951 O O . ILE A 1 114 ? 51.706 7.891 -59.484 1.00 76.19 114 ILE A O 1
ATOM 955 N N . ILE A 1 115 ? 49.798 9.065 -59.260 1.00 74.38 115 ILE A N 1
ATOM 956 C CA . ILE A 1 115 ? 49.538 9.204 -60.703 1.00 74.38 115 ILE A CA 1
ATOM 957 C C . ILE A 1 115 ? 50.665 9.991 -61.383 1.00 74.38 115 ILE A C 1
ATOM 959 O O . ILE A 1 115 ? 51.152 9.578 -62.435 1.00 74.38 115 ILE A O 1
ATOM 963 N N . GLY A 1 116 ? 51.123 11.085 -60.766 1.00 74.81 116 GLY A N 1
ATOM 964 C CA . GLY A 1 116 ? 52.226 11.898 -61.276 1.00 74.81 116 GLY A CA 1
ATOM 965 C C . GLY A 1 116 ? 53.528 11.107 -61.413 1.00 74.81 116 GLY A C 1
ATOM 966 O O . GLY A 1 116 ? 54.174 11.167 -62.457 1.00 74.81 116 GLY A O 1
ATOM 967 N N . LYS A 1 117 ? 53.888 10.297 -60.408 1.00 78.25 117 LYS A N 1
ATOM 968 C CA . LYS A 1 117 ? 55.052 9.402 -60.498 1.00 78.25 117 LYS A CA 1
ATOM 969 C C . LYS A 1 117 ? 54.866 8.332 -61.576 1.00 78.25 117 LYS A C 1
ATOM 971 O O . LYS A 1 117 ? 55.780 8.112 -62.357 1.00 78.25 117 LYS A O 1
ATOM 976 N N . LEU A 1 118 ? 53.694 7.703 -61.666 1.00 73.44 118 LEU A N 1
ATOM 977 C CA . LEU A 1 118 ? 53.425 6.644 -62.647 1.00 73.44 118 LEU A CA 1
ATOM 978 C C . LEU A 1 118 ? 53.514 7.139 -64.104 1.00 73.44 118 LEU A C 1
ATOM 980 O O . LEU A 1 118 ? 53.968 6.403 -64.975 1.00 73.44 118 LEU A O 1
ATOM 984 N N . LEU A 1 119 ? 53.101 8.385 -64.364 1.00 70.44 119 LEU A N 1
ATOM 985 C CA . LEU A 1 119 ? 53.196 9.022 -65.683 1.00 70.44 119 LEU A CA 1
ATOM 986 C C . LEU A 1 119 ? 54.629 9.432 -66.054 1.00 70.44 119 LEU A C 1
ATOM 988 O O . LEU A 1 119 ? 54.956 9.436 -67.235 1.00 70.44 119 LEU A O 1
ATOM 992 N N . LEU A 1 120 ? 55.478 9.753 -65.071 1.00 69.31 120 LEU A N 1
ATOM 993 C CA . LEU A 1 120 ? 56.892 10.101 -65.281 1.00 69.31 120 LEU A CA 1
ATOM 994 C C . LEU A 1 120 ? 57.798 8.880 -65.532 1.00 69.31 120 LEU A C 1
ATOM 996 O O . LEU A 1 120 ? 58.896 9.044 -66.050 1.00 69.31 120 LEU A O 1
ATOM 1000 N N . PHE A 1 121 ? 57.360 7.671 -65.166 1.00 61.25 121 PHE A N 1
ATOM 1001 C CA . PHE A 1 121 ? 58.078 6.408 -65.408 1.00 61.25 121 PHE A CA 1
ATOM 1002 C C . PHE A 1 121 ? 57.743 5.754 -66.766 1.00 61.25 121 PHE A C 1
ATOM 1004 O O . PHE A 1 121 ? 58.103 4.595 -66.985 1.00 61.25 121 PHE A O 1
ATOM 1011 N N . LYS A 1 122 ? 57.044 6.465 -67.659 1.00 52.50 122 LYS A N 1
ATOM 1012 C CA . LYS A 1 122 ? 56.621 5.978 -68.976 1.00 52.50 122 LYS A CA 1
ATOM 1013 C C . LYS A 1 122 ? 57.406 6.618 -70.114 1.00 52.50 122 LYS A C 1
ATOM 1015 O O . LYS A 1 122 ? 57.749 7.812 -69.989 1.00 52.50 122 LYS A O 1
#

Radius of gyration: 47.67 Å; Cα contacts (8 Å, |Δi|>4): 16; chains: 1; bounding box: 97×19×121 Å

pLDDT: mean 92.12, std 8.13, range [52.5, 98.25]

Mean predicted aligned error: 11.28 Å

Solvent-accessible surface area (backbone atoms only — not comparable to full-atom values): 6702 Å² total; per-residue (Å²): 108,71,71,58,56,52,52,50,44,53,52,40,32,72,70,64,73,37,70,67,64,23,51,53,55,41,50,56,53,50,51,54,49,52,54,47,52,52,52,50,52,51,48,53,54,51,51,52,50,50,54,53,48,53,54,51,54,56,49,59,75,72,50,81,50,74,63,57,52,50,54,49,52,53,49,51,54,51,52,50,52,57,47,50,55,52,49,53,54,50,51,51,52,52,52,51,52,51,51,52,52,52,51,52,52,52,50,63,66,49,47,62,59,53,52,52,51,59,60,70,76,105

Sequence (122 aa):
MAIAYAKLYELILKKVKDEKEAEELYKIVEEFIKENEQRIEQKFKNEKVIIKNELKDELRSELATKEDVLLAEERLRGEMKALEERLEKKIELVRRDVIIIALIIILAMYTPEIIGKLLLFK

Secondary structure (DSSP, 8-state):
-HHHHHHHHHHHHHHH--HHHHHHHHHHHHHHHHHHHHHHHHHHHHHHHHHHHHHHHHHHHHSPPHHHHHHHHHHHHHHHHHHHHHHHHHHHHHHHHHHHHHHHHHHHHHHHHHHHHHHHT-

Foldseek 3Di:
DVVVLVVQLVVLCVVVVDNVVSVVVSVVVVVVVVVVVVVVVVVVVVVVVVVVVVVVVVCVVPDDDPVNVVVVVVVVVVVVVVVVVVVVVVVVVVVVVVVVVVVVVVCVVCVVVVVVVVVVVD

Organism: NCBI:txid647171